Protein AF-A0A967HSB9-F1 (afdb_monomer_lite)

Structure (mmCIF, N/CA/C/O backbone):
data_AF-A0A967HSB9-F1
#
_entry.id   AF-A0A967HSB9-F1
#
loop_
_atom_site.group_PDB
_atom_site.id
_atom_site.type_symbol
_atom_site.label_atom_id
_atom_site.label_alt_id
_atom_site.label_comp_id
_atom_site.label_asym_id
_atom_site.label_enti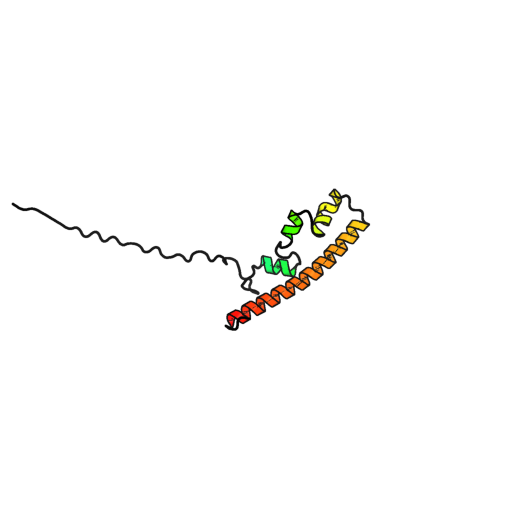ty_id
_atom_site.label_seq_id
_atom_site.pdbx_PDB_ins_code
_atom_site.Cartn_x
_atom_site.Cartn_y
_atom_site.Cartn_z
_atom_site.occupancy
_atom_site.B_iso_or_equiv
_atom_site.auth_seq_id
_atom_site.auth_comp_id
_atom_site.auth_asym_id
_atom_site.auth_atom_id
_atom_site.pdbx_PDB_model_num
ATOM 1 N N . MET A 1 1 ? 73.547 49.314 -23.124 1.00 46.16 1 MET A N 1
ATOM 2 C CA . MET A 1 1 ? 72.171 49.619 -22.660 1.00 46.16 1 MET A CA 1
ATOM 3 C C . MET A 1 1 ? 71.190 48.730 -23.414 1.00 46.16 1 MET A C 1
ATOM 5 O O . MET A 1 1 ? 71.436 48.516 -24.595 1.00 46.16 1 MET A O 1
ATOM 9 N N . ARG A 1 2 ? 70.089 48.328 -22.747 1.00 36.59 2 ARG A N 1
ATOM 10 C CA . ARG A 1 2 ? 68.934 47.501 -23.196 1.00 36.59 2 ARG A CA 1
ATOM 11 C C . ARG A 1 2 ? 69.135 45.997 -22.930 1.00 36.59 2 ARG A C 1
ATOM 13 O O . ARG A 1 2 ? 69.797 45.329 -23.704 1.00 36.59 2 ARG A O 1
ATOM 20 N N . SER A 1 3 ? 68.878 45.503 -21.718 1.00 35.25 3 SER A N 1
ATOM 21 C CA . SER A 1 3 ? 67.589 45.234 -21.035 1.00 35.25 3 SER A CA 1
ATOM 22 C C . SER A 1 3 ? 66.967 43.879 -21.405 1.00 35.25 3 SER A C 1
ATOM 24 O O . SER A 1 3 ? 66.650 43.610 -22.556 1.00 35.25 3 SER A O 1
ATOM 26 N N . ILE A 1 4 ? 66.827 43.086 -20.342 1.00 51.09 4 ILE A N 1
ATOM 27 C CA . ILE A 1 4 ? 66.230 41.764 -20.102 1.00 51.09 4 ILE A CA 1
ATOM 28 C C . ILE A 1 4 ? 64.826 41.581 -20.705 1.00 51.09 4 ILE A C 1
ATOM 30 O O . ILE A 1 4 ? 64.025 42.505 -20.627 1.00 51.09 4 ILE A O 1
ATOM 34 N N . LEU A 1 5 ? 64.486 40.357 -21.143 1.00 37.78 5 LEU A N 1
ATOM 35 C CA . LEU A 1 5 ? 63.250 39.693 -20.695 1.00 37.78 5 LEU A CA 1
ATOM 36 C C . LEU A 1 5 ? 63.331 38.162 -20.858 1.00 37.78 5 LEU A C 1
ATOM 38 O O . LEU A 1 5 ? 63.316 37.629 -21.962 1.00 37.78 5 LEU A O 1
ATOM 42 N N . VAL A 1 6 ? 63.416 37.465 -19.723 1.00 45.94 6 VAL A N 1
ATOM 43 C CA . VAL A 1 6 ? 63.153 36.027 -19.596 1.00 45.94 6 VAL A CA 1
ATOM 44 C C . VAL A 1 6 ? 61.636 35.858 -19.600 1.00 45.94 6 VAL A C 1
ATOM 46 O O . VAL A 1 6 ? 60.969 36.341 -18.687 1.00 45.94 6 VAL A O 1
ATOM 49 N N . VAL A 1 7 ? 61.079 35.197 -20.614 1.00 45.38 7 VAL A N 1
ATOM 50 C CA . VAL A 1 7 ? 59.665 34.797 -20.617 1.00 45.38 7 VAL A CA 1
ATOM 51 C C . VAL A 1 7 ? 59.595 33.360 -20.114 1.00 45.38 7 VAL A C 1
ATOM 53 O O . VAL A 1 7 ? 59.822 32.404 -20.853 1.00 45.38 7 VAL A O 1
ATOM 56 N N . GLY A 1 8 ? 59.331 33.221 -18.815 1.00 42.91 8 GLY A N 1
ATOM 57 C CA . GLY A 1 8 ? 58.976 31.948 -18.202 1.00 42.91 8 GLY A CA 1
ATOM 58 C C . GLY A 1 8 ? 57.616 31.497 -18.723 1.00 42.91 8 GLY A C 1
ATOM 59 O O . GLY A 1 8 ? 56.611 32.173 -18.518 1.00 42.91 8 GLY A O 1
ATOM 60 N N . SER A 1 9 ? 57.590 30.363 -19.417 1.00 47.88 9 SER A N 1
ATOM 61 C CA . SER A 1 9 ? 56.349 29.736 -19.869 1.00 47.88 9 SER A CA 1
ATOM 62 C C . SER A 1 9 ? 55.751 28.950 -18.705 1.00 47.88 9 SER A C 1
ATOM 64 O O . SER A 1 9 ? 56.212 27.857 -18.387 1.00 47.88 9 SER A O 1
ATOM 66 N N . VAL A 1 10 ? 54.747 29.521 -18.040 1.00 51.03 10 VAL A N 1
ATOM 67 C CA . VAL A 1 10 ? 53.913 28.779 -17.089 1.00 51.03 10 VAL A CA 1
ATOM 68 C C . VAL A 1 10 ? 52.881 27.994 -17.899 1.00 51.03 10 VAL A C 1
ATOM 70 O O . VAL A 1 10 ? 51.944 28.565 -18.451 1.00 51.03 10 VAL A O 1
ATOM 73 N N . LEU A 1 11 ? 53.063 26.677 -17.981 1.00 48.09 11 LEU A N 1
ATOM 74 C CA . LEU A 1 11 ? 52.038 25.747 -18.452 1.00 48.09 11 LEU A CA 1
ATOM 75 C C . LEU A 1 11 ? 50.960 25.618 -17.364 1.00 48.09 11 LEU A C 1
ATOM 77 O O . LEU A 1 11 ? 51.121 24.858 -16.411 1.00 48.09 11 LEU A O 1
ATOM 81 N N . LEU A 1 12 ? 49.857 26.362 -17.499 1.00 46.47 12 LEU A N 1
ATOM 82 C CA . LEU A 1 12 ? 48.617 26.040 -16.789 1.00 46.47 12 LEU A CA 1
ATOM 83 C C . LEU A 1 12 ? 48.021 24.781 -17.430 1.00 46.47 12 LEU A C 1
ATOM 85 O O . LEU A 1 12 ? 47.375 24.847 -18.475 1.00 46.47 12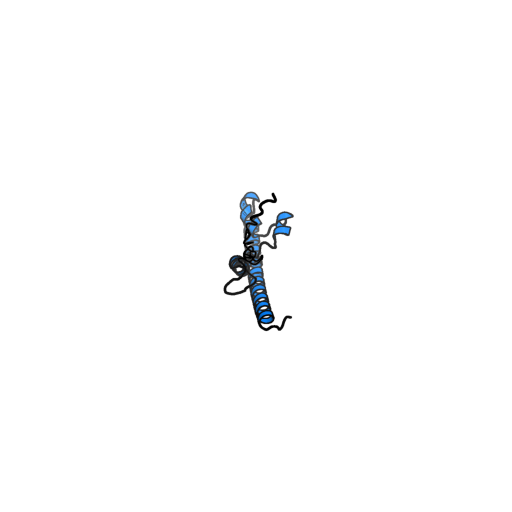 LEU A O 1
ATOM 89 N N . ALA A 1 13 ? 48.225 23.630 -16.793 1.00 50.78 13 ALA A N 1
ATOM 90 C CA . ALA A 1 13 ? 47.391 22.464 -17.034 1.00 50.78 13 ALA A CA 1
ATOM 91 C C . ALA A 1 13 ? 45.993 22.762 -16.469 1.00 50.78 13 ALA A C 1
ATOM 93 O O . ALA A 1 13 ? 45.754 22.646 -15.268 1.00 50.78 13 ALA A O 1
ATOM 94 N N . VAL A 1 14 ? 45.073 23.195 -17.333 1.00 58.78 14 VAL A N 1
ATOM 95 C CA . VAL A 1 14 ? 43.641 23.201 -17.022 1.00 58.78 14 VAL A CA 1
ATOM 96 C C . VAL A 1 14 ? 43.224 21.740 -16.899 1.00 58.78 14 VAL A C 1
ATOM 98 O O . VAL A 1 14 ? 43.073 21.040 -17.898 1.00 58.78 14 VAL A O 1
ATOM 101 N N . GLY A 1 15 ? 43.098 21.258 -15.664 1.00 51.72 15 GLY A N 1
ATOM 102 C CA . GLY A 1 15 ? 42.428 19.996 -15.394 1.00 51.72 15 GLY A CA 1
ATOM 103 C C . GLY A 1 15 ? 40.988 20.124 -15.873 1.00 51.72 15 GLY A C 1
ATOM 104 O O . GLY A 1 15 ? 40.217 20.894 -15.304 1.00 51.72 15 GLY A O 1
ATOM 105 N N . ALA A 1 16 ? 40.634 19.408 -16.940 1.00 58.66 16 ALA A N 1
ATOM 106 C CA . ALA A 1 16 ? 39.235 19.203 -17.273 1.00 58.66 16 ALA A CA 1
ATOM 107 C C . ALA A 1 16 ? 38.564 18.599 -16.030 1.00 58.66 16 ALA A C 1
ATOM 109 O O . ALA A 1 16 ? 39.106 17.631 -15.482 1.00 58.66 16 ALA A O 1
ATOM 110 N N . PRO A 1 17 ? 37.427 19.133 -15.546 1.00 53.47 17 PRO A N 1
ATOM 111 C CA . PRO A 1 17 ? 36.651 18.377 -14.588 1.00 53.47 17 PRO A CA 1
ATOM 112 C C . PRO A 1 17 ? 36.300 17.075 -15.302 1.00 53.47 17 PRO A C 1
ATOM 114 O O . PRO A 1 17 ? 35.679 17.091 -16.366 1.00 53.47 17 PRO A O 1
ATOM 117 N N . ALA A 1 18 ? 36.755 15.946 -14.758 1.00 56.03 18 ALA A N 1
ATOM 118 C CA . ALA A 1 18 ? 36.139 14.676 -15.077 1.00 56.03 18 ALA A CA 1
ATOM 119 C C . ALA A 1 18 ? 34.648 14.903 -14.828 1.00 56.03 18 ALA A C 1
ATOM 121 O O . ALA A 1 18 ? 34.255 15.190 -13.696 1.00 56.03 18 ALA A O 1
ATOM 122 N N . ALA A 1 19 ? 33.847 14.908 -15.893 1.00 54.28 19 ALA A N 1
ATOM 123 C CA . ALA A 1 19 ? 32.406 14.946 -15.778 1.00 54.28 19 ALA A CA 1
ATOM 124 C C . ALA A 1 19 ? 32.021 13.646 -15.071 1.00 54.28 19 ALA A C 1
ATOM 126 O O . ALA A 1 19 ? 31.830 12.613 -15.706 1.00 54.28 19 ALA A O 1
ATOM 127 N N . GLY A 1 20 ? 32.023 13.669 -13.738 1.00 54.12 20 GLY A N 1
ATOM 128 C CA . GLY A 1 20 ? 31.412 12.624 -12.947 1.00 54.12 20 GLY A CA 1
ATOM 129 C C . GLY A 1 20 ? 29.980 12.547 -13.433 1.00 54.12 20 GLY A C 1
ATOM 130 O O . GLY A 1 20 ? 29.298 13.573 -13.443 1.00 54.12 20 GLY A O 1
ATOM 131 N N . GLN A 1 21 ? 29.576 11.371 -13.917 1.00 60.75 21 GLN A N 1
ATOM 132 C CA . GLN A 1 21 ? 28.197 11.087 -14.281 1.00 60.75 21 GLN A CA 1
ATOM 133 C C . GLN A 1 21 ? 27.319 11.684 -13.179 1.00 60.75 21 GLN A C 1
ATOM 135 O O . GLN A 1 21 ? 27.409 11.256 -12.025 1.00 60.75 21 GLN A O 1
ATOM 140 N N . ALA A 1 22 ? 26.549 12.727 -13.505 1.00 70.38 22 ALA A N 1
ATOM 141 C CA . ALA A 1 22 ? 25.586 13.250 -12.554 1.00 70.38 22 ALA A CA 1
ATOM 142 C C . ALA A 1 22 ? 24.711 12.060 -12.135 1.00 70.38 22 ALA A C 1
ATOM 144 O O . ALA A 1 22 ? 24.333 11.272 -13.013 1.00 70.38 22 ALA A O 1
ATOM 145 N N . PRO A 1 23 ? 24.461 11.861 -10.830 1.00 73.25 23 PRO A N 1
ATOM 146 C CA . PRO A 1 23 ? 23.659 10.736 -10.383 1.00 73.25 23 PRO A CA 1
ATOM 147 C C . PRO A 1 23 ? 22.341 10.757 -11.154 1.00 73.25 23 PRO A C 1
ATOM 149 O O . PRO A 1 23 ? 21.657 11.780 -11.206 1.00 73.25 23 PRO A O 1
ATOM 152 N N . SER A 1 24 ? 22.041 9.643 -11.820 1.00 78.38 24 SER A N 1
ATOM 153 C CA . SER A 1 24 ? 20.799 9.501 -12.570 1.00 78.38 24 SER A CA 1
ATOM 154 C C . SER A 1 24 ? 19.622 9.741 -11.621 1.00 78.38 24 SER A C 1
ATOM 156 O O . SER A 1 24 ? 19.647 9.208 -10.508 1.00 78.38 24 SER A O 1
ATOM 158 N N . PRO A 1 25 ? 18.570 10.474 -12.029 1.00 75.81 25 PRO A N 1
ATOM 159 C CA . PRO A 1 25 ? 17.355 10.597 -11.221 1.00 75.81 25 PRO A CA 1
ATOM 160 C C . PRO A 1 25 ? 16.674 9.238 -10.977 1.00 75.81 25 PRO A C 1
ATOM 162 O O . PRO A 1 25 ? 15.838 9.128 -10.090 1.00 75.81 25 PRO A O 1
ATOM 165 N N . TYR A 1 26 ? 17.069 8.204 -11.726 1.00 70.62 26 TYR A N 1
ATOM 166 C CA . TYR A 1 26 ? 16.620 6.820 -11.577 1.00 70.62 26 TYR A CA 1
ATOM 167 C C . TYR A 1 26 ? 17.544 5.974 -10.688 1.00 70.62 26 TYR A C 1
ATOM 169 O O . TYR A 1 26 ? 17.442 4.749 -10.676 1.00 70.62 26 TYR A O 1
ATOM 177 N N . ALA A 1 27 ? 18.489 6.587 -9.968 1.00 69.50 27 ALA A N 1
ATOM 178 C CA . ALA A 1 27 ? 19.342 5.867 -9.031 1.00 69.50 27 ALA A CA 1
ATOM 179 C C . ALA A 1 27 ? 18.486 5.192 -7.943 1.00 69.50 27 ALA A C 1
ATOM 181 O O . ALA A 1 27 ? 17.850 5.866 -7.138 1.00 69.50 27 ALA A O 1
ATOM 182 N N . GLY A 1 28 ? 18.482 3.856 -7.931 1.00 70.62 28 GLY A N 1
ATOM 183 C CA . GLY A 1 28 ? 17.683 3.039 -7.012 1.00 70.62 28 GLY A CA 1
ATOM 184 C C . GLY A 1 28 ? 16.415 2.436 -7.624 1.00 70.62 28 GLY A C 1
ATOM 185 O O . GLY A 1 28 ? 15.839 1.546 -7.004 1.00 70.62 28 GLY A O 1
ATOM 186 N N . ALA A 1 29 ? 16.014 2.853 -8.830 1.00 65.25 29 ALA A N 1
ATOM 187 C CA . ALA A 1 29 ? 15.004 2.146 -9.615 1.00 65.25 29 ALA A CA 1
ATOM 188 C C . ALA A 1 29 ? 15.591 0.846 -10.192 1.00 65.25 29 ALA A C 1
ATOM 190 O O . ALA A 1 29 ? 16.789 0.773 -10.481 1.00 65.25 29 ALA A O 1
ATOM 191 N N . GLY A 1 30 ? 14.746 -0.170 -10.354 1.00 72.12 30 GLY A N 1
ATOM 192 C CA . GLY A 1 30 ? 15.130 -1.468 -10.896 1.00 72.12 30 GLY A CA 1
ATOM 193 C C . GLY A 1 30 ? 15.116 -2.563 -9.843 1.00 72.12 30 GLY A C 1
ATOM 194 O O . GLY A 1 30 ? 16.049 -2.729 -9.060 1.00 72.12 30 GLY A O 1
ATOM 195 N N . SER A 1 31 ? 14.042 -3.339 -9.859 1.00 76.12 31 SER A N 1
ATOM 196 C CA . SER A 1 31 ? 13.999 -4.673 -9.276 1.00 76.12 31 SER A CA 1
ATOM 197 C C . SER A 1 31 ? 14.552 -5.683 -10.280 1.00 76.12 31 SER A C 1
ATOM 199 O O . SER A 1 31 ? 14.557 -5.427 -11.485 1.00 76.12 31 SER A O 1
ATOM 201 N N . ASP A 1 32 ? 14.899 -6.883 -9.813 1.00 72.62 32 ASP A N 1
ATOM 202 C CA . ASP A 1 32 ? 15.241 -8.003 -10.705 1.00 72.62 32 ASP A CA 1
ATOM 203 C C . ASP A 1 32 ? 14.098 -8.353 -11.683 1.00 72.62 32 ASP A C 1
ATOM 205 O O . ASP A 1 32 ? 14.311 -9.047 -12.674 1.00 72.62 32 ASP A O 1
ATOM 209 N N . SER A 1 33 ? 12.876 -7.880 -11.407 1.00 71.44 33 SER A N 1
ATOM 210 C CA . SER A 1 33 ? 11.662 -8.219 -12.151 1.00 71.44 33 SER A CA 1
ATOM 211 C C . SER A 1 33 ? 11.119 -7.125 -13.081 1.00 71.44 33 SER A C 1
ATOM 213 O O . SER A 1 33 ? 10.420 -7.466 -14.031 1.00 71.44 33 SER A O 1
ATOM 215 N N . VAL A 1 34 ? 11.390 -5.846 -12.793 1.00 86.62 34 VAL A N 1
ATOM 216 C CA . VAL A 1 34 ? 10.873 -4.644 -13.484 1.00 86.62 34 VAL A CA 1
ATOM 217 C C . VAL A 1 34 ? 11.878 -3.507 -13.285 1.00 86.62 34 VAL A C 1
ATOM 219 O O . VAL A 1 34 ? 12.218 -3.195 -12.136 1.00 86.62 34 VAL A O 1
ATOM 222 N N . LYS A 1 35 ? 12.348 -2.881 -14.371 1.00 86.81 35 LYS A N 1
ATOM 223 C CA . LYS A 1 35 ? 13.441 -1.887 -14.338 1.00 86.81 35 LYS A CA 1
ATOM 224 C C . LYS A 1 35 ? 13.005 -0.519 -13.818 1.00 86.81 35 LYS A C 1
ATOM 226 O O . LYS A 1 35 ? 13.829 0.221 -13.285 1.00 86.81 35 LYS A O 1
ATOM 231 N N . THR A 1 36 ? 11.733 -0.179 -13.977 1.00 86.69 36 THR A N 1
ATOM 232 C CA . THR A 1 36 ? 11.159 1.120 -13.595 1.00 86.69 36 THR A CA 1
ATOM 233 C C . THR A 1 36 ? 10.781 1.205 -12.118 1.00 86.69 36 THR A C 1
ATOM 235 O O . THR A 1 36 ? 10.668 2.307 -11.587 1.00 86.69 36 THR A O 1
ATOM 238 N N . LEU A 1 37 ? 10.637 0.063 -11.438 1.00 90.94 37 LEU A N 1
ATOM 239 C CA . LEU A 1 37 ? 10.155 -0.020 -10.059 1.00 90.94 37 LEU A CA 1
ATOM 240 C C . LEU A 1 37 ? 11.243 -0.492 -9.097 1.00 90.94 37 LEU A C 1
ATOM 242 O O . LEU A 1 37 ? 12.045 -1.369 -9.413 1.00 90.94 37 LEU A O 1
ATOM 246 N N . THR A 1 38 ? 11.243 0.056 -7.890 1.00 91.81 38 THR A N 1
ATOM 247 C CA . THR A 1 38 ? 12.053 -0.413 -6.761 1.00 91.81 38 THR A CA 1
ATOM 248 C C . THR A 1 38 ? 11.499 -1.730 -6.200 1.00 91.81 38 THR A C 1
ATOM 250 O O . THR A 1 38 ? 10.317 -2.050 -6.339 1.00 91.81 38 THR A O 1
ATOM 253 N N . MET A 1 39 ? 12.321 -2.485 -5.463 1.00 90.88 39 MET A N 1
ATOM 254 C CA . MET A 1 39 ? 11.849 -3.683 -4.744 1.00 90.88 39 MET A CA 1
ATOM 255 C C . MET A 1 39 ? 10.723 -3.384 -3.741 1.00 90.88 39 MET A C 1
ATOM 257 O O . MET A 1 39 ? 9.839 -4.219 -3.535 1.00 90.88 39 MET A O 1
ATOM 261 N N . ALA A 1 40 ? 10.750 -2.204 -3.114 1.00 91.69 40 ALA A N 1
ATOM 262 C CA . ALA A 1 40 ? 9.723 -1.783 -2.167 1.00 91.69 40 ALA A CA 1
ATOM 263 C C . ALA A 1 40 ? 8.379 -1.568 -2.872 1.00 91.69 40 ALA A C 1
ATOM 265 O O . ALA A 1 40 ? 7.358 -2.060 -2.404 1.00 91.69 40 ALA A O 1
ATOM 266 N N . GLU A 1 41 ? 8.388 -0.911 -4.030 1.00 93.75 41 GLU A N 1
ATOM 267 C CA . GLU A 1 41 ? 7.190 -0.695 -4.843 1.00 93.75 41 GLU A CA 1
ATOM 268 C C . GLU A 1 41 ? 6.613 -2.008 -5.376 1.00 93.75 41 GLU A C 1
ATOM 270 O O . GLU A 1 41 ? 5.407 -2.232 -5.270 1.00 93.75 41 GLU A O 1
ATOM 275 N N . VAL A 1 42 ? 7.464 -2.916 -5.869 1.00 93.94 42 VAL A N 1
ATOM 276 C CA . VAL A 1 42 ? 7.031 -4.263 -6.281 1.00 93.94 42 VAL A CA 1
ATOM 277 C C . VAL A 1 42 ? 6.373 -4.999 -5.116 1.00 93.94 42 VAL A C 1
ATOM 279 O O . VAL A 1 42 ? 5.294 -5.572 -5.271 1.00 93.94 42 VAL A O 1
ATOM 282 N N . THR A 1 43 ? 6.991 -4.959 -3.935 1.00 94.06 43 THR A N 1
ATOM 283 C CA . THR A 1 43 ? 6.434 -5.595 -2.734 1.00 94.06 43 THR A CA 1
ATOM 284 C C . THR A 1 43 ? 5.080 -4.995 -2.384 1.00 94.06 43 THR A C 1
ATOM 286 O O . THR A 1 43 ? 4.129 -5.737 -2.161 1.00 94.06 43 THR A O 1
ATOM 289 N N . ALA A 1 44 ? 4.967 -3.671 -2.400 1.00 94.38 44 ALA A N 1
ATOM 290 C CA . ALA A 1 44 ? 3.754 -2.985 -1.995 1.00 94.38 44 ALA A CA 1
ATOM 291 C C . ALA A 1 44 ? 2.579 -3.218 -2.968 1.00 94.38 44 ALA A C 1
ATOM 293 O O . ALA A 1 44 ? 1.430 -3.339 -2.536 1.00 94.38 44 ALA A O 1
ATOM 294 N N . LEU A 1 45 ? 2.852 -3.384 -4.270 1.00 94.81 45 LEU A N 1
ATOM 295 C CA . LEU A 1 45 ? 1.856 -3.861 -5.240 1.00 94.81 45 LEU A CA 1
ATOM 296 C C . LEU A 1 45 ? 1.417 -5.306 -4.951 1.00 94.81 45 LEU A C 1
ATOM 298 O O . LEU A 1 45 ? 0.231 -5.619 -5.030 1.00 94.81 45 LEU A O 1
ATOM 302 N N . LEU A 1 46 ? 2.353 -6.191 -4.597 1.00 94.94 46 LEU A N 1
ATOM 303 C CA . LEU A 1 46 ? 2.062 -7.606 -4.329 1.00 94.94 46 LEU A CA 1
ATOM 304 C C . LEU A 1 46 ? 1.365 -7.851 -2.983 1.00 94.94 46 LEU A C 1
ATOM 306 O O . LEU A 1 46 ? 0.709 -8.883 -2.827 1.00 94.94 46 LEU A O 1
ATOM 310 N N . THR A 1 47 ? 1.500 -6.941 -2.018 1.00 95.06 47 THR A N 1
ATOM 311 C CA . THR A 1 47 ? 0.867 -7.042 -0.693 1.00 95.06 47 THR A CA 1
ATOM 312 C C . THR A 1 47 ? -0.436 -6.251 -0.573 1.00 95.06 47 THR A C 1
ATOM 314 O O . THR A 1 47 ? -1.150 -6.436 0.418 1.00 95.06 47 THR A O 1
ATOM 317 N N . GLY A 1 48 ? -0.765 -5.425 -1.573 1.00 92.69 48 GLY A N 1
ATOM 318 C CA . GLY A 1 48 ? -1.957 -4.572 -1.593 1.00 92.69 48 GLY A CA 1
ATOM 319 C C . GLY A 1 48 ? -1.800 -3.271 -0.799 1.00 92.69 48 GLY A C 1
ATOM 320 O O . GLY A 1 48 ? -2.788 -2.584 -0.556 1.00 92.69 48 GLY A O 1
ATOM 321 N N . GLU A 1 49 ? -0.579 -2.921 -0.388 1.00 90.06 49 GLU A N 1
ATOM 322 C CA . GLU A 1 49 ? -0.275 -1.632 0.254 1.00 90.06 49 GLU A CA 1
ATOM 323 C C . GLU A 1 49 ? -0.256 -0.474 -0.758 1.00 90.06 49 GLU A C 1
ATOM 325 O O . GLU A 1 49 ? -0.483 0.685 -0.398 1.00 90.06 49 GLU A O 1
ATOM 330 N N . GLY A 1 50 ? -0.014 -0.788 -2.035 1.00 84.31 50 GLY A N 1
ATOM 331 C CA . GLY A 1 50 ? 0.122 0.197 -3.105 1.00 84.31 50 GLY A CA 1
ATOM 332 C C . GLY A 1 50 ? 1.371 1.068 -2.937 1.00 84.31 50 GLY A C 1
ATOM 333 O O . GLY A 1 50 ? 2.292 0.730 -2.217 1.00 84.31 50 GLY A O 1
ATOM 334 N N . MET A 1 51 ? 1.431 2.220 -3.602 1.00 88.62 51 MET A N 1
ATOM 335 C CA . MET A 1 51 ? 2.623 3.095 -3.589 1.00 88.62 51 MET A CA 1
ATOM 336 C C . MET A 1 51 ? 2.386 4.403 -2.815 1.00 88.62 51 MET A C 1
ATOM 338 O O . MET A 1 51 ? 2.940 5.449 -3.138 1.00 88.62 51 MET A O 1
ATOM 342 N N . GLY A 1 52 ? 1.484 4.388 -1.826 1.00 87.06 52 GLY A N 1
ATOM 343 C CA . GLY A 1 52 ? 1.055 5.610 -1.129 1.00 87.06 52 GLY A CA 1
ATOM 344 C C . GLY A 1 52 ? 0.175 6.540 -1.978 1.00 87.06 52 GLY A C 1
ATOM 345 O O . GLY A 1 52 ? -0.004 7.708 -1.636 1.00 87.06 52 GLY A O 1
ATOM 346 N N . LEU A 1 53 ? -0.404 6.029 -3.070 1.00 87.94 53 LEU A N 1
ATOM 347 C CA . LEU A 1 53 ? -1.254 6.788 -4.000 1.00 87.94 53 LEU A CA 1
ATOM 348 C C . LEU A 1 53 ? -2.562 7.287 -3.363 1.00 87.94 53 LEU A C 1
ATOM 350 O O . LEU A 1 53 ? -3.162 8.236 -3.857 1.00 87.94 53 LEU A O 1
ATOM 354 N N . ALA A 1 54 ? -2.982 6.693 -2.242 1.00 86.88 54 ALA A N 1
ATOM 355 C CA . ALA A 1 54 ? -4.152 7.116 -1.473 1.00 86.88 54 ALA A CA 1
ATOM 356 C C . ALA A 1 54 ? -3.903 8.359 -0.597 1.00 86.88 54 ALA A C 1
ATOM 358 O O . ALA A 1 54 ? -4.852 8.932 -0.062 1.00 86.88 54 ALA A O 1
ATOM 359 N N . ARG A 1 55 ? -2.651 8.825 -0.475 1.00 88.81 55 ARG A N 1
ATOM 360 C CA . ARG A 1 55 ? -2.275 9.956 0.387 1.00 88.81 55 ARG A CA 1
ATOM 361 C C . ARG A 1 55 ? -3.133 11.219 0.187 1.00 88.81 55 ARG A C 1
ATOM 363 O O . ARG A 1 55 ? -3.448 11.854 1.190 1.00 88.81 55 ARG A O 1
ATOM 370 N N . PRO A 1 56 ? -3.561 11.615 -1.030 1.00 93.38 56 PRO A N 1
ATOM 371 C CA . PRO A 1 56 ? -4.468 12.751 -1.185 1.00 93.38 56 PRO A CA 1
ATOM 372 C C . PRO A 1 56 ? -5.805 12.559 -0.461 1.00 93.38 56 PRO A C 1
ATOM 374 O O . PRO A 1 56 ? -6.296 13.508 0.143 1.00 93.38 56 PRO A O 1
ATOM 377 N N . ALA A 1 57 ? -6.380 11.353 -0.478 1.00 90.25 57 ALA A N 1
ATOM 378 C CA . ALA A 1 57 ? -7.613 11.052 0.248 1.00 90.25 57 ALA A CA 1
ATOM 379 C C . ALA A 1 57 ? -7.383 11.134 1.765 1.00 90.25 57 ALA A C 1
ATOM 381 O O . ALA A 1 57 ? -8.130 11.815 2.468 1.00 90.25 57 ALA A O 1
ATOM 382 N N . GLU A 1 58 ? -6.287 10.545 2.249 1.00 89.44 58 GLU A N 1
ATOM 383 C CA . GLU A 1 58 ? -5.910 10.565 3.668 1.00 89.44 58 GLU A CA 1
ATOM 384 C C . GLU A 1 58 ? -5.719 11.995 4.191 1.00 89.44 58 GLU A C 1
ATOM 386 O O . GLU A 1 58 ? -6.294 12.370 5.213 1.00 89.44 58 GLU A O 1
ATOM 391 N N . LEU A 1 59 ? -4.981 12.827 3.450 1.00 91.19 59 LEU A N 1
ATOM 392 C CA . LEU A 1 59 ? -4.739 14.230 3.802 1.00 91.19 59 LEU A CA 1
ATOM 393 C C . LEU A 1 59 ? -6.009 15.093 3.771 1.00 91.19 59 LEU A C 1
ATOM 395 O O . LEU A 1 59 ? -6.023 16.170 4.362 1.00 91.19 59 LEU A O 1
ATOM 399 N N . ASN A 1 60 ? -7.070 14.627 3.108 1.00 94.69 60 ASN A N 1
ATOM 400 C CA . ASN A 1 60 ? -8.373 15.290 3.055 1.00 94.69 60 ASN A CA 1
ATOM 401 C C . ASN A 1 60 ? -9.422 14.621 3.961 1.00 94.69 60 ASN A C 1
ATOM 403 O O . ASN A 1 60 ? -10.613 14.889 3.816 1.00 94.69 60 ASN A O 1
ATOM 407 N N . GLY A 1 61 ? -9.001 13.778 4.910 1.00 90.12 61 GLY A N 1
ATOM 408 C CA . GLY A 1 61 ? -9.894 13.199 5.917 1.00 90.12 61 GLY A CA 1
ATOM 409 C C . GLY A 1 61 ? -10.711 11.999 5.435 1.00 90.12 61 GLY A C 1
ATOM 410 O O . GLY A 1 61 ? -11.707 11.656 6.067 1.00 90.12 61 GLY A O 1
ATOM 411 N N . TYR A 1 62 ? -10.287 11.343 4.354 1.00 89.56 62 TYR A N 1
ATOM 412 C CA . T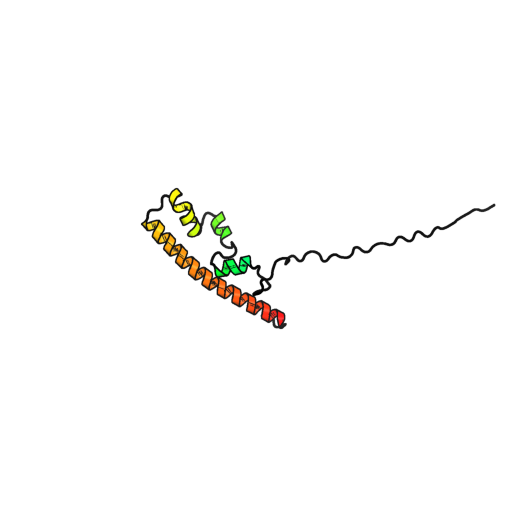YR A 1 62 ? -10.877 10.102 3.848 1.00 89.56 62 TYR A CA 1
ATOM 413 C C . TYR A 1 62 ? -9.901 8.934 4.073 1.00 89.56 62 TYR A C 1
ATOM 415 O O . TYR A 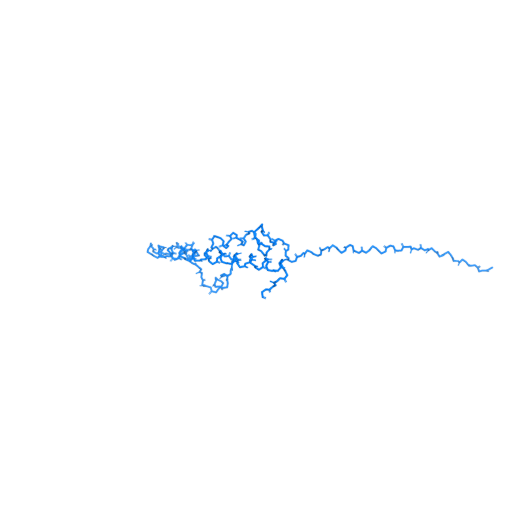1 62 ? -9.202 8.530 3.141 1.00 89.56 62 TYR A O 1
ATOM 423 N N . PRO A 1 63 ? -9.786 8.414 5.311 1.00 88.56 63 PRO A N 1
ATOM 424 C CA . PRO A 1 63 ? -8.879 7.315 5.612 1.00 88.56 63 PRO A CA 1
ATOM 425 C C . PRO A 1 63 ? -9.361 5.996 5.002 1.00 88.56 63 PRO A C 1
ATOM 427 O O . PRO A 1 63 ? -10.559 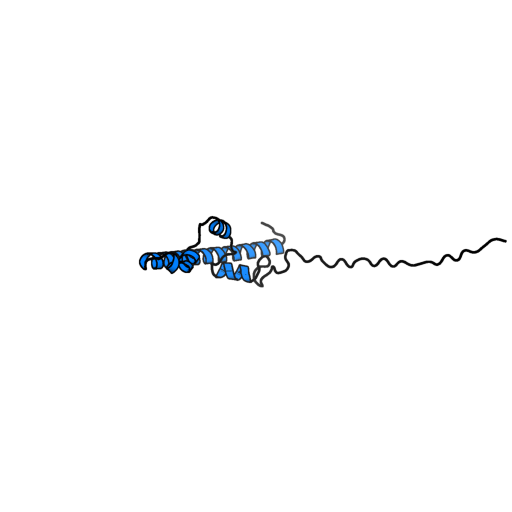5.715 4.951 1.00 88.56 63 PRO A O 1
ATOM 430 N N . GLY A 1 64 ? -8.413 5.141 4.618 1.00 90.69 64 GLY A N 1
ATOM 431 C CA . GLY A 1 64 ? -8.710 3.756 4.259 1.00 90.69 64 GLY A CA 1
ATOM 432 C C . GLY A 1 64 ? -9.129 2.901 5.469 1.00 90.69 64 GLY A C 1
ATOM 433 O O . GLY A 1 64 ? -8.851 3.262 6.619 1.00 90.69 64 GLY A O 1
ATOM 434 N N . PRO A 1 65 ? -9.735 1.720 5.237 1.00 94.31 65 PRO A N 1
ATOM 435 C CA . PRO A 1 65 ? -10.252 0.852 6.299 1.00 94.31 65 PRO A CA 1
ATOM 436 C C . PRO A 1 65 ? -9.164 0.362 7.267 1.00 94.31 65 PRO A C 1
ATOM 438 O O . PRO A 1 65 ? -9.439 0.204 8.453 1.00 94.31 65 PRO A O 1
ATOM 441 N N . ARG A 1 66 ? -7.905 0.227 6.817 1.00 93.56 66 ARG A N 1
ATOM 442 C CA . ARG A 1 66 ? -6.766 -0.064 7.707 1.00 93.56 66 ARG A CA 1
ATOM 443 C C . ARG A 1 66 ? -6.610 0.995 8.801 1.00 93.56 66 ARG A C 1
ATOM 445 O O . ARG A 1 66 ? -6.454 0.654 9.963 1.00 93.56 66 ARG A O 1
ATOM 452 N N . HIS A 1 67 ? -6.697 2.274 8.437 1.00 92.81 67 HIS A N 1
ATOM 453 C CA . HIS A 1 67 ? -6.552 3.373 9.392 1.00 92.81 67 HIS A CA 1
ATOM 454 C C . HIS A 1 67 ? -7.735 3.444 10.366 1.00 92.81 67 HIS A C 1
ATOM 456 O O . HIS A 1 67 ? -7.558 3.762 11.538 1.00 92.81 67 HIS A O 1
ATOM 462 N N . VAL A 1 68 ? -8.943 3.110 9.900 1.00 94.56 68 VAL A N 1
ATOM 463 C CA . VAL A 1 68 ? -10.124 2.996 10.769 1.00 94.56 68 VAL A CA 1
ATOM 464 C C . VAL A 1 68 ? -9.931 1.879 11.800 1.00 94.56 68 VAL A C 1
ATOM 466 O O . VAL A 1 68 ? -10.266 2.069 12.968 1.00 94.56 68 VAL A O 1
ATOM 469 N N . LEU A 1 69 ? -9.349 0.744 11.398 1.00 96.94 69 LEU A N 1
ATOM 470 C CA . LEU A 1 69 ? -9.022 -0.363 12.302 1.00 96.94 69 LEU A CA 1
ATOM 471 C C . LEU A 1 69 ? -7.898 -0.014 13.286 1.00 96.94 69 LEU A C 1
ATOM 473 O O . LEU A 1 69 ? -8.025 -0.333 14.468 1.00 96.94 69 LEU A O 1
ATOM 477 N N . ASP A 1 70 ? -6.848 0.680 12.834 1.00 95.50 70 ASP A N 1
ATOM 478 C CA . ASP A 1 70 ? -5.758 1.170 13.696 1.00 95.50 70 ASP A CA 1
ATOM 479 C C . ASP A 1 70 ? -6.295 2.092 14.810 1.00 95.50 70 ASP A C 1
ATOM 481 O O . ASP A 1 70 ? -5.792 2.090 15.933 1.00 95.50 70 ASP A O 1
ATOM 485 N N . LEU A 1 71 ? -7.347 2.863 14.509 1.00 95.50 71 LEU A N 1
ATOM 486 C CA . LEU A 1 71 ? -7.997 3.799 15.431 1.00 95.50 71 LEU A CA 1
ATOM 487 C C . LEU A 1 71 ? -9.254 3.230 16.101 1.00 95.50 71 LEU A C 1
ATOM 489 O O . LEU A 1 71 ? -9.972 3.972 16.774 1.00 95.50 71 LEU A O 1
ATOM 493 N N . ALA A 1 72 ? -9.540 1.937 15.940 1.00 96.62 72 ALA A N 1
ATOM 494 C CA . ALA A 1 72 ? -10.824 1.350 16.314 1.00 96.62 72 ALA A CA 1
ATOM 495 C C . ALA A 1 72 ? -11.217 1.603 17.779 1.00 96.62 72 ALA A C 1
ATOM 497 O O . ALA A 1 72 ? -12.378 1.905 18.056 1.00 96.62 72 ALA A O 1
ATOM 498 N N . ASP A 1 73 ? -10.256 1.537 18.703 1.00 96.69 73 ASP A N 1
ATOM 499 C CA . ASP A 1 73 ? -10.509 1.765 20.130 1.00 96.69 73 ASP A CA 1
ATOM 500 C C . ASP A 1 73 ? -10.740 3.250 20.432 1.00 96.69 73 ASP A C 1
ATOM 502 O O . ASP A 1 73 ? -11.652 3.600 21.179 1.00 96.69 73 ASP A O 1
ATOM 506 N N . SER A 1 74 ? -9.967 4.143 19.804 1.00 96.69 74 SER A N 1
ATOM 507 C CA . SER A 1 74 ? -10.143 5.597 19.938 1.00 96.69 74 SER A CA 1
ATOM 508 C C . SER A 1 74 ? -11.463 6.086 19.340 1.00 96.69 74 SER A C 1
ATOM 510 O O . SER A 1 74 ? -12.050 7.041 19.844 1.00 96.69 74 SER A O 1
ATOM 512 N N . LEU A 1 75 ? -11.941 5.424 18.284 1.00 95.12 75 LEU A N 1
ATOM 513 C CA . LEU A 1 75 ? -13.236 5.685 17.655 1.00 95.12 75 LEU A CA 1
ATOM 514 C C . LEU A 1 75 ? -14.402 4.989 18.374 1.00 95.12 75 LEU A C 1
ATOM 516 O O . LEU A 1 75 ? -15.558 5.271 18.061 1.00 95.12 75 LEU A O 1
ATOM 520 N N . GLY A 1 76 ? -14.123 4.085 19.319 1.00 97.81 76 GLY A N 1
ATOM 521 C CA . GLY A 1 76 ? -15.145 3.320 20.030 1.00 97.81 76 GLY A CA 1
ATOM 522 C C . GLY A 1 76 ? -15.947 2.389 19.118 1.00 97.81 76 GLY A C 1
ATOM 523 O O . GLY A 1 76 ? -17.161 2.267 19.292 1.00 97.81 76 GLY A O 1
ATOM 524 N N . LEU A 1 77 ? -15.300 1.753 18.131 1.00 98.06 77 LEU A N 1
ATOM 525 C CA . LEU A 1 77 ? -15.985 0.833 17.222 1.00 98.06 77 LEU A CA 1
ATOM 526 C C . LEU A 1 77 ? -16.638 -0.314 17.997 1.00 98.06 77 LEU A C 1
ATOM 528 O O . LEU A 1 77 ? -15.999 -1.028 18.772 1.00 98.06 77 LEU A O 1
ATOM 532 N N . THR A 1 78 ? -17.921 -0.540 17.728 1.00 98.62 78 THR A N 1
ATOM 533 C CA . THR A 1 78 ? -18.614 -1.744 18.196 1.00 98.62 78 THR A CA 1
ATOM 534 C C . THR A 1 78 ? -18.022 -2.992 17.536 1.00 98.62 78 THR A C 1
ATOM 536 O O . THR A 1 78 ? -17.445 -2.922 16.451 1.00 98.62 78 THR A O 1
ATOM 539 N N . ALA A 1 79 ? -18.232 -4.167 18.137 1.00 98.31 79 ALA A N 1
ATOM 540 C CA . ALA A 1 79 ? -17.788 -5.436 17.553 1.00 98.31 79 ALA A CA 1
ATOM 541 C C . ALA A 1 79 ? -18.324 -5.652 16.122 1.00 98.31 79 ALA A C 1
ATOM 543 O O . ALA A 1 79 ? -17.597 -6.127 15.255 1.00 98.31 79 ALA A O 1
ATOM 544 N N . ALA A 1 80 ? -19.570 -5.241 15.858 1.00 98.44 80 ALA A N 1
ATOM 545 C CA . ALA A 1 80 ? -20.168 -5.323 14.529 1.00 98.44 80 ALA A CA 1
ATOM 546 C C . ALA A 1 80 ? -19.471 -4.395 13.517 1.00 98.44 80 ALA A C 1
ATOM 548 O O . ALA A 1 80 ? -19.175 -4.819 12.403 1.00 98.44 80 ALA A O 1
ATOM 549 N N . GLN A 1 81 ? -19.166 -3.150 13.901 1.00 98.38 81 GLN A N 1
ATOM 550 C CA . GLN A 1 81 ? -18.447 -2.210 13.031 1.00 98.38 81 GLN A CA 1
ATOM 551 C C . GLN A 1 81 ? -17.004 -2.647 12.784 1.00 98.38 81 GLN A C 1
ATOM 553 O O . GLN A 1 81 ? -16.525 -2.539 11.657 1.00 98.38 81 GLN A O 1
ATOM 558 N N . ARG A 1 82 ? -16.326 -3.165 13.813 1.00 98.50 82 ARG A N 1
ATOM 559 C CA . ARG A 1 82 ? -14.980 -3.727 13.682 1.00 98.50 82 ARG A CA 1
ATOM 560 C C . ARG A 1 82 ? -14.983 -4.883 12.680 1.00 98.50 82 ARG A C 1
ATOM 562 O O . ARG A 1 82 ? -14.254 -4.809 11.700 1.00 98.50 82 ARG A O 1
ATOM 569 N N . GLY A 1 83 ? -15.877 -5.862 12.848 1.00 98.56 83 GLY A N 1
ATOM 570 C CA . GLY A 1 83 ? -15.991 -6.994 11.922 1.00 98.56 83 GLY A CA 1
ATOM 571 C C . GLY A 1 83 ? -16.342 -6.578 10.487 1.00 98.56 83 GLY A C 1
ATOM 572 O O . GLY A 1 83 ? -15.753 -7.083 9.536 1.00 98.56 83 GLY A O 1
ATOM 573 N N . ALA A 1 84 ? -17.244 -5.607 10.309 1.00 98.31 84 ALA A N 1
ATOM 574 C CA . ALA A 1 84 ? -17.562 -5.075 8.982 1.00 98.31 84 ALA A CA 1
ATOM 575 C C . ALA A 1 84 ? -16.370 -4.342 8.337 1.00 98.31 84 ALA A C 1
ATOM 577 O O . ALA A 1 84 ? -16.151 -4.457 7.134 1.00 98.31 84 ALA A O 1
ATOM 578 N N . THR A 1 85 ? -15.582 -3.612 9.130 1.00 97.94 85 THR A N 1
ATOM 579 C CA . THR A 1 85 ? -14.394 -2.895 8.638 1.00 97.94 85 THR A CA 1
ATOM 580 C C . THR A 1 85 ? -13.251 -3.860 8.310 1.00 97.94 85 THR A C 1
ATOM 582 O O . THR A 1 85 ? -12.541 -3.646 7.333 1.00 97.94 85 THR A O 1
ATOM 585 N N . GLU A 1 86 ? -13.089 -4.942 9.077 1.00 98.50 86 GLU A N 1
ATOM 586 C CA . GLU A 1 86 ? -12.137 -6.025 8.784 1.00 98.50 86 GLU A CA 1
ATOM 587 C C . GLU A 1 86 ? -12.470 -6.724 7.461 1.00 98.50 86 GLU A C 1
ATOM 589 O O . GLU A 1 86 ? -11.578 -6.907 6.634 1.00 98.50 86 GLU A O 1
ATOM 594 N N . ALA A 1 87 ? -13.749 -7.042 7.227 1.00 98.38 87 ALA A N 1
ATOM 595 C CA . ALA A 1 87 ? -14.204 -7.597 5.952 1.00 98.38 87 ALA A CA 1
ATOM 596 C C . ALA A 1 87 ? -13.938 -6.626 4.790 1.00 98.38 87 ALA A C 1
ATOM 598 O O . ALA A 1 87 ? -13.337 -7.012 3.792 1.00 98.38 87 ALA A O 1
ATOM 599 N N . LEU A 1 88 ? -14.280 -5.343 4.961 1.00 97.12 88 LEU A N 1
ATOM 600 C CA . LEU A 1 88 ? -14.012 -4.311 3.957 1.00 97.12 88 LEU A CA 1
ATOM 601 C C . LEU A 1 88 ? -12.511 -4.164 3.653 1.00 97.12 88 LEU A C 1
ATOM 603 O O . LEU A 1 88 ? -12.129 -3.980 2.500 1.00 97.12 88 LEU A O 1
ATOM 607 N N . PHE A 1 89 ? -11.652 -4.233 4.675 1.00 96.62 89 PHE A N 1
ATOM 608 C CA . PHE A 1 89 ? -10.202 -4.192 4.490 1.00 96.62 89 PHE A CA 1
ATOM 609 C C . PHE A 1 89 ? -9.693 -5.408 3.709 1.00 96.62 89 PHE A C 1
ATOM 611 O O . PHE A 1 89 ? -8.853 -5.238 2.825 1.00 96.62 89 PHE A O 1
ATOM 618 N N . ALA A 1 90 ? -10.192 -6.607 4.019 1.00 97.38 90 ALA A N 1
ATOM 619 C CA . ALA A 1 90 ? -9.814 -7.831 3.320 1.00 97.38 90 ALA A CA 1
ATOM 620 C C . ALA A 1 90 ? -10.208 -7.776 1.835 1.00 97.38 90 ALA A C 1
ATOM 622 O O . ALA A 1 90 ? -9.342 -7.959 0.980 1.00 97.38 90 ALA A O 1
ATOM 623 N N . ASP A 1 91 ? -11.461 -7.422 1.540 1.00 97.25 91 ASP A N 1
ATOM 624 C CA . ASP A 1 91 ? -11.972 -7.313 0.169 1.00 97.25 91 ASP A CA 1
ATOM 625 C C . ASP A 1 91 ? -11.173 -6.280 -0.645 1.00 97.25 91 ASP A C 1
ATOM 627 O O . ASP A 1 91 ? -10.675 -6.578 -1.733 1.00 97.25 91 ASP A O 1
ATOM 631 N N . MET A 1 92 ? -10.972 -5.081 -0.082 1.00 95.19 92 MET A N 1
ATOM 632 C CA . MET A 1 92 ? -10.174 -4.021 -0.709 1.00 95.19 92 MET A CA 1
ATOM 633 C C . MET A 1 92 ? -8.735 -4.480 -0.976 1.00 95.19 92 MET A C 1
ATOM 635 O O . MET A 1 92 ? -8.171 -4.182 -2.030 1.00 95.19 92 MET A O 1
ATOM 639 N N . ARG A 1 93 ? -8.113 -5.182 -0.022 1.00 95.56 93 ARG A N 1
ATOM 640 C CA . ARG A 1 93 ? -6.737 -5.666 -0.165 1.00 95.56 93 ARG A CA 1
ATOM 641 C C . ARG A 1 93 ? -6.627 -6.703 -1.280 1.00 95.56 93 ARG A C 1
ATOM 643 O O . ARG A 1 93 ? -5.673 -6.644 -2.053 1.00 95.56 93 ARG A O 1
ATOM 650 N N . ASP A 1 94 ? -7.569 -7.633 -1.367 1.00 97.06 94 ASP A N 1
ATOM 651 C CA . ASP A 1 94 ? -7.554 -8.672 -2.397 1.00 97.06 94 ASP A CA 1
ATOM 652 C C . ASP A 1 94 ? -7.720 -8.070 -3.800 1.00 97.06 94 ASP A C 1
ATOM 654 O O . ASP A 1 94 ? -6.987 -8.442 -4.725 1.00 97.06 94 ASP A O 1
ATOM 658 N N . GLU A 1 95 ? -8.591 -7.067 -3.946 1.00 96.25 95 GLU A N 1
ATOM 659 C CA . GLU A 1 95 ? -8.709 -6.287 -5.181 1.00 96.25 95 GLU A CA 1
ATOM 660 C C . GLU A 1 95 ? -7.405 -5.541 -5.506 1.00 96.25 95 GLU A C 1
ATOM 662 O O . GLU A 1 95 ? -6.889 -5.646 -6.624 1.00 96.25 95 GLU A O 1
ATOM 667 N N . ALA A 1 96 ? -6.818 -4.852 -4.522 1.00 95.38 96 ALA A N 1
ATOM 668 C CA . ALA A 1 96 ? -5.571 -4.110 -4.694 1.00 95.38 96 ALA A CA 1
ATOM 669 C C . ALA A 1 96 ? -4.404 -5.014 -5.123 1.00 95.38 96 ALA A C 1
ATOM 671 O O . ALA A 1 96 ? -3.621 -4.628 -5.990 1.00 95.38 96 ALA A O 1
ATOM 672 N N . VAL A 1 97 ? -4.301 -6.232 -4.581 1.00 96.69 97 VAL A N 1
ATOM 673 C CA . VAL A 1 97 ? -3.306 -7.230 -5.015 1.00 96.69 97 VAL A CA 1
ATOM 674 C C . VAL A 1 97 ? -3.556 -7.665 -6.462 1.00 96.69 97 VAL A C 1
ATOM 676 O O . VAL A 1 97 ? -2.604 -7.822 -7.233 1.00 96.69 97 VAL A O 1
ATOM 679 N N . GLY A 1 98 ? -4.820 -7.854 -6.852 1.00 97.38 98 GLY A N 1
ATOM 680 C CA . GLY A 1 98 ? -5.195 -8.151 -8.236 1.00 97.38 98 GLY A CA 1
ATOM 681 C C . GLY A 1 98 ? -4.733 -7.058 -9.203 1.00 97.38 98 GLY A C 1
ATOM 682 O O . GLY A 1 98 ? -4.049 -7.351 -10.188 1.00 97.38 98 GLY A O 1
ATOM 683 N N . VAL A 1 99 ? -5.024 -5.798 -8.874 1.00 96.56 99 VAL A N 1
ATOM 684 C CA . VAL A 1 99 ? -4.571 -4.627 -9.642 1.00 96.56 99 VAL A CA 1
ATOM 685 C C . VAL A 1 99 ? -3.045 -4.527 -9.646 1.00 96.56 99 VAL A C 1
ATOM 687 O O . VAL A 1 99 ? -2.451 -4.316 -10.701 1.00 96.56 99 VAL A O 1
ATOM 690 N N . GLY A 1 100 ? -2.385 -4.746 -8.508 1.00 95.31 100 GLY A N 1
ATOM 691 C CA . GLY A 1 100 ? -0.929 -4.684 -8.400 1.00 95.31 100 GLY A CA 1
ATOM 692 C C . GLY A 1 100 ? -0.215 -5.689 -9.304 1.00 95.31 100 GLY A C 1
ATOM 693 O O . GLY A 1 100 ? 0.781 -5.352 -9.943 1.00 95.31 100 GLY A O 1
ATOM 694 N N . ARG A 1 101 ? -0.759 -6.903 -9.446 1.00 96.19 101 ARG A N 1
ATOM 695 C CA . ARG A 1 101 ? -0.253 -7.892 -10.414 1.00 96.19 101 ARG A CA 1
ATOM 696 C C . ARG A 1 101 ? -0.427 -7.430 -11.860 1.00 96.19 101 ARG A C 1
ATOM 698 O O . ARG A 1 101 ? 0.487 -7.628 -12.655 1.00 96.19 101 ARG A O 1
ATOM 705 N N . ALA A 1 102 ? -1.564 -6.816 -12.189 1.00 96.56 102 ALA A N 1
ATOM 706 C CA . ALA A 1 102 ? -1.811 -6.281 -13.527 1.00 96.56 102 ALA A CA 1
ATOM 707 C C . ALA A 1 102 ? -0.854 -5.126 -13.868 1.00 96.56 102 ALA A C 1
ATOM 709 O O . ALA A 1 102 ? -0.324 -5.087 -14.975 1.00 96.56 102 ALA A O 1
ATOM 710 N N . VAL A 1 103 ? -0.574 -4.239 -12.906 1.00 95.06 103 VAL A N 1
ATOM 711 C CA . VAL A 1 103 ? 0.426 -3.168 -13.056 1.00 95.06 103 VAL A CA 1
ATOM 712 C C . VAL A 1 103 ? 1.810 -3.755 -13.322 1.00 95.06 103 VAL A C 1
ATOM 714 O O . VAL A 1 103 ? 2.458 -3.357 -14.282 1.00 95.06 103 VAL A O 1
ATOM 717 N N . LEU A 1 104 ? 2.248 -4.742 -12.532 1.00 94.06 104 LEU A N 1
ATOM 718 C CA . LEU A 1 104 ? 3.550 -5.384 -12.747 1.00 94.06 104 LEU A CA 1
ATOM 719 C C . LEU A 1 104 ? 3.669 -6.025 -14.131 1.00 94.06 104 LEU A C 1
ATOM 721 O O . LEU A 1 104 ? 4.735 -5.970 -14.735 1.00 94.06 104 LEU A O 1
ATOM 725 N N . GLU A 1 105 ? 2.599 -6.638 -14.631 1.00 95.38 105 GLU A N 1
ATOM 726 C CA . GLU A 1 105 ? 2.607 -7.226 -15.969 1.00 95.38 105 GLU A CA 1
ATOM 727 C C . GLU A 1 105 ? 2.680 -6.161 -17.068 1.00 95.38 105 GLU A C 1
ATOM 729 O O . GLU A 1 105 ? 3.460 -6.305 -18.009 1.00 95.38 105 GLU A O 1
ATOM 734 N N . ALA A 1 106 ? 1.932 -5.066 -16.919 1.00 95.38 106 ALA A N 1
ATOM 735 C CA . ALA A 1 106 ? 1.991 -3.941 -17.846 1.00 95.38 106 ALA A CA 1
ATOM 736 C C . ALA A 1 106 ? 3.390 -3.302 -17.885 1.00 95.38 106 ALA A C 1
ATOM 738 O O . ALA A 1 106 ? 3.905 -3.035 -18.968 1.00 95.38 106 ALA A O 1
ATOM 739 N N . GLU A 1 107 ? 4.035 -3.122 -16.730 1.00 94.12 107 GLU A N 1
ATOM 740 C CA . GLU A 1 107 ? 5.401 -2.589 -16.649 1.00 94.12 107 GLU A CA 1
ATOM 741 C C . GLU A 1 107 ? 6.421 -3.519 -17.324 1.00 94.12 107 GLU A C 1
ATOM 743 O O . GLU A 1 107 ? 7.278 -3.053 -18.072 1.00 94.12 107 GLU A O 1
ATOM 748 N N . ARG A 1 108 ? 6.306 -4.846 -17.149 1.00 92.69 108 ARG A N 1
ATOM 749 C CA . ARG A 1 108 ? 7.174 -5.803 -17.865 1.00 92.69 108 ARG A CA 1
ATOM 750 C C . ARG A 1 108 ? 6.972 -5.756 -19.372 1.00 92.69 108 ARG A C 1
ATOM 752 O O . ARG A 1 108 ? 7.948 -5.822 -20.118 1.00 92.69 108 ARG A O 1
ATOM 759 N N . ALA A 1 109 ? 5.718 -5.681 -19.815 1.00 93.06 109 ALA A N 1
ATOM 760 C CA . ALA A 1 109 ? 5.396 -5.582 -21.232 1.00 93.06 109 ALA A CA 1
ATOM 761 C C . ALA A 1 109 ? 5.976 -4.292 -21.832 1.00 93.06 109 ALA A C 1
ATOM 763 O O . ALA A 1 109 ? 6.569 -4.333 -22.908 1.00 93.06 109 ALA A O 1
ATOM 764 N N . LEU A 1 110 ? 5.877 -3.176 -21.105 1.00 93.12 110 LEU A N 1
ATOM 765 C CA . LEU A 1 110 ? 6.448 -1.895 -21.505 1.00 93.12 110 LEU A CA 1
ATOM 766 C C . LEU A 1 110 ? 7.983 -1.950 -21.575 1.00 93.12 110 LEU A C 1
ATOM 768 O O . LEU A 1 110 ? 8.564 -1.552 -22.585 1.00 93.12 110 LEU A O 1
ATOM 772 N N . ASP A 1 111 ? 8.634 -2.507 -20.549 1.00 91.19 111 ASP A N 1
ATOM 773 C CA . ASP A 1 111 ? 10.086 -2.722 -20.512 1.00 91.19 111 ASP A CA 1
ATOM 774 C C . ASP A 1 111 ? 10.565 -3.567 -21.706 1.00 91.19 111 ASP A C 1
ATOM 776 O O . ASP A 1 111 ? 11.596 -3.264 -22.316 1.00 91.19 111 ASP A O 1
ATOM 780 N N . ALA A 1 112 ? 9.824 -4.626 -22.053 1.00 89.94 112 ALA A N 1
ATOM 781 C CA . ALA A 1 112 ? 10.140 -5.498 -23.180 1.00 89.94 112 ALA A CA 1
ATOM 782 C C . ALA A 1 112 ? 9.959 -4.790 -24.532 1.00 89.94 112 ALA A C 1
ATOM 784 O O . ALA A 1 112 ? 10.838 -4.894 -25.387 1.00 89.94 112 ALA A O 1
ATOM 785 N N . ALA A 1 113 ? 8.866 -4.044 -24.703 1.00 92.44 113 ALA A N 1
ATOM 786 C CA . ALA A 1 113 ? 8.564 -3.285 -25.916 1.00 92.44 113 ALA A CA 1
ATOM 787 C C . ALA A 1 113 ? 9.658 -2.248 -26.223 1.00 92.44 113 ALA A C 1
ATOM 789 O O . ALA A 1 113 ? 10.224 -2.228 -27.318 1.00 92.44 113 ALA A O 1
ATOM 790 N N . PHE A 1 114 ? 10.055 -1.454 -25.222 1.00 91.44 114 PHE A N 1
ATOM 791 C CA . PHE A 1 114 ? 11.151 -0.495 -25.382 1.00 91.44 114 PHE A CA 1
ATOM 792 C C . PHE A 1 114 ? 12.514 -1.167 -25.585 1.00 91.44 114 PHE A C 1
ATOM 794 O O . PHE A 1 114 ? 13.341 -0.647 -26.331 1.00 91.44 114 PHE A O 1
ATOM 801 N N . ALA A 1 115 ? 12.771 -2.322 -24.963 1.00 89.75 115 ALA A N 1
ATOM 802 C CA . ALA A 1 115 ? 14.007 -3.072 -25.201 1.00 89.75 115 ALA A CA 1
ATOM 803 C C . ALA A 1 115 ? 14.088 -3.660 -26.623 1.00 89.75 115 ALA A C 1
ATOM 805 O O . ALA A 1 115 ? 15.192 -3.896 -27.116 1.00 89.75 115 ALA A O 1
ATOM 806 N N . ALA A 1 116 ? 12.940 -3.893 -27.263 1.00 91.06 116 ALA A N 1
ATOM 807 C CA . ALA A 1 116 ? 12.824 -4.397 -28.628 1.00 91.06 116 ALA A CA 1
ATOM 808 C C . ALA A 1 116 ? 12.777 -3.290 -29.705 1.00 91.06 116 ALA A C 1
ATOM 810 O O . ALA A 1 116 ? 12.705 -3.625 -30.884 1.00 91.06 116 ALA A O 1
ATOM 811 N N . ASP A 1 117 ? 12.845 -2.007 -29.319 1.00 86.00 117 ASP A N 1
ATOM 812 C CA . ASP A 1 117 ? 12.660 -0.839 -30.207 1.00 86.00 117 ASP A CA 1
ATOM 813 C C . ASP A 1 117 ? 11.284 -0.818 -30.915 1.00 86.00 117 ASP A C 1
ATOM 815 O O . ASP A 1 117 ? 11.127 -0.276 -32.007 1.00 86.00 117 ASP A O 1
ATOM 819 N N . GLU A 1 118 ? 10.266 -1.402 -30.271 1.00 84.69 118 GLU A N 1
ATOM 820 C CA . GLU A 1 118 ? 8.871 -1.427 -30.732 1.00 84.69 118 GLU A CA 1
ATOM 821 C C . GLU A 1 118 ? 7.967 -0.777 -29.668 1.00 84.69 118 GLU A C 1
ATOM 823 O O . GLU A 1 118 ? 7.254 -1.471 -28.941 1.00 84.69 118 GLU A O 1
ATOM 828 N N . PRO A 1 119 ? 8.039 0.556 -29.490 1.00 73.75 119 PRO A N 1
ATOM 829 C CA . PRO A 1 119 ? 7.238 1.239 -28.483 1.00 73.75 119 PRO A CA 1
ATOM 830 C C . PRO A 1 119 ? 5.735 1.211 -28.841 1.00 73.75 119 PRO A C 1
ATOM 832 O O . PRO A 1 119 ? 5.398 1.213 -30.029 1.00 73.75 119 PRO A O 1
ATOM 835 N N . PRO A 1 120 ? 4.844 1.190 -27.830 1.00 68.19 120 PRO A N 1
ATOM 836 C CA . PRO A 1 120 ? 3.391 1.123 -28.016 1.00 68.19 120 PRO A CA 1
ATOM 837 C C . PRO A 1 120 ? 2.769 2.381 -28.642 1.00 68.19 120 PRO A C 1
ATOM 839 O O . PRO A 1 120 ? 3.361 3.480 -28.524 1.00 68.19 120 PRO A O 1
#

Sequence (120 aa):
MRSILVVGSVLLAVGAPAAGQAPSPYAGAGSDSVKTLTMAEVTALLTGEGMGLARPAELNGYPGPRHVLDLADSLGLTAAQRGATEALFADMRDEAVGVGRAVLEAERALDAAFAADEPP

Foldseek 3Di:
DDDDDDDDDDPPPPPDPPPPPDPPPCVQADDVQFRRHHPVQLVCQQQLVHDCPCVVCVVVPNDQLVVCLVCVVVVVPDPVRNVVSVVRNVVSSVVSNVVSVVVSVVRNVQVVCVVVVNHD

Secondary structure (DSSP, 8-state):
---------------------PPPTTTT---SS-SSS-H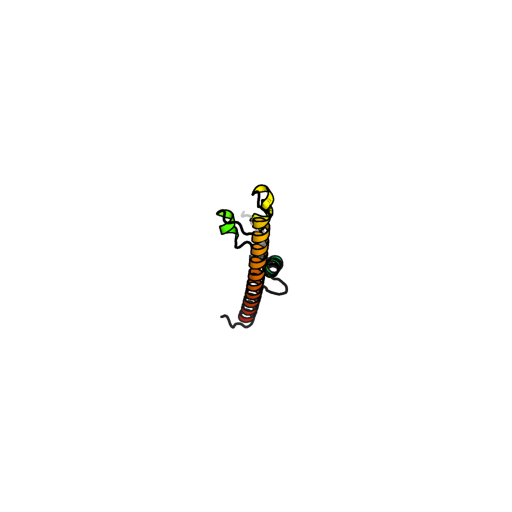HHHHHHHHT-TTSTTHHHHHTT---HHHHHHTTTTTT--HHHHHHHHHHHHHHHHHHHHHHHHHHHHHHHHHHHHHTT---

pLDDT: mean 83.3, std 17.69, range [35.25, 98.62]

Radius of gyration: 29.05 Å; chains: 1; bounding box: 92×58×51 Å